Protein AF-A0A5J4RGS8-F1 (afdb_monomer)

Organism: NCBI:txid433724

Nearest PDB structures (foldseek):
  1uf3-assembly1_C  TM=7.134E-01  e=1.526E-02  Thermus thermophilus
  6fhe-assembly1_A  TM=4.783E-01  e=5.519E-02  synthetic construct
  4ahq-assembly1_D  TM=5.671E-01  e=4.602E-01  Staphylococcus aureus subsp. aureus NCTC 8325
  8iey-assembly1_B  TM=3.283E-01  e=2.295E+00  Aquifex aeolicus

Mean predicted aligned error: 7.83 Å

Secondary structure (DSSP, 8-state):
--SSSHHHHHHHHHGGG-----PPPPB--TTS---EEEE----B-TT-HHHHHHHHHHHHHHHHH--SEEEEES--B-SS-HHHHHHHHHHHHHHTTS-EEEE--SSTTSSSS-HHHHHHHHHTSTTB-----TT-SSSS-EEEEEE-TTSSEEEEEEE----SS-SSTT-

InterPro domains:
  IPR004843 Calcineurin-like, phosphoesterase domain [PF00149] (34-129)
  IPR029052 Metallo-dependent phosphatase-like [G3DSA:3.60.21.10] (32-169)
  IPR029052 Metallo-dependent phosphatase-like [SSF56300] (34-168)

Structure (mmCIF, N/CA/C/O backbone):
data_AF-A0A5J4RGS8-F1
#
_entry.id   AF-A0A5J4RGS8-F1
#
loop_
_atom_site.group_PDB
_atom_site.id
_atom_site.type_symbol
_atom_site.label_atom_id
_atom_site.label_alt_id
_atom_site.label_comp_id
_atom_site.label_asym_id
_atom_site.label_entity_id
_atom_site.label_seq_id
_atom_site.pdbx_PDB_ins_code
_atom_site.Cartn_x
_atom_site.Cartn_y
_atom_site.Cartn_z
_atom_site.occupancy
_a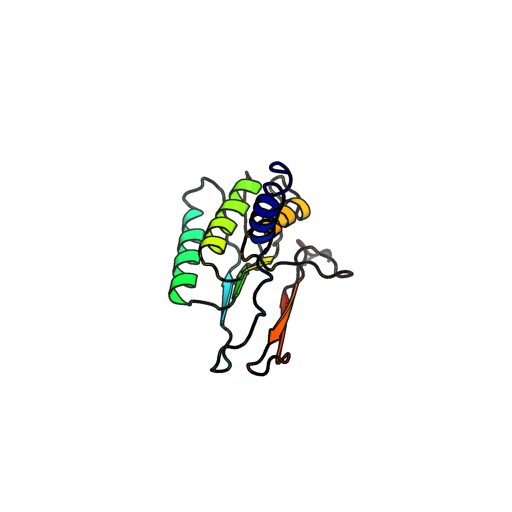tom_site.B_iso_or_equiv
_atom_site.auth_seq_id
_atom_site.auth_comp_id
_atom_site.auth_asym_id
_atom_site.auth_atom_id
_atom_site.pdbx_PDB_model_num
ATOM 1 N N . MET A 1 1 ? -43.914 23.668 -18.759 1.00 50.69 1 MET A N 1
ATOM 2 C CA . MET A 1 1 ? -43.803 22.993 -17.442 1.00 50.69 1 MET A CA 1
ATOM 3 C C . MET A 1 1 ? -43.381 21.510 -17.516 1.00 50.69 1 MET A C 1
ATOM 5 O O . MET A 1 1 ? -43.687 20.764 -16.602 1.00 50.69 1 MET A O 1
ATOM 9 N N . LYS A 1 2 ? -42.646 21.049 -18.548 1.00 48.16 2 LYS A N 1
ATOM 10 C CA . LYS A 1 2 ? -42.170 19.643 -18.641 1.00 48.16 2 LYS A CA 1
ATOM 11 C C . LYS A 1 2 ? -40.648 19.476 -18.803 1.00 48.16 2 LYS A C 1
ATOM 13 O O . LYS A 1 2 ? -40.174 18.356 -18.894 1.00 48.16 2 LYS A O 1
ATOM 18 N N . LYS A 1 3 ? -39.873 20.569 -18.810 1.00 44.47 3 LYS A N 1
ATOM 19 C CA . LYS A 1 3 ? -38.402 20.523 -18.949 1.00 44.47 3 LYS A CA 1
ATOM 20 C C . LYS A 1 3 ? -37.630 20.716 -17.637 1.00 44.47 3 LYS A C 1
ATOM 22 O O . LYS A 1 3 ? -36.422 20.551 -17.634 1.00 44.47 3 LYS A O 1
ATOM 27 N N . LEU A 1 4 ? -38.314 21.019 -16.529 1.00 45.16 4 LEU A N 1
ATOM 28 C CA . LEU A 1 4 ? -37.661 21.277 -15.239 1.00 45.16 4 LEU A CA 1
ATOM 29 C C . LEU A 1 4 ? -37.570 20.031 -14.337 1.00 45.16 4 LEU A C 1
ATOM 31 O O . LEU A 1 4 ? -36.757 20.002 -13.427 1.00 45.16 4 LEU A O 1
ATOM 35 N N . LEU A 1 5 ? -38.355 18.981 -14.612 1.00 46.56 5 LEU A N 1
ATOM 36 C CA . LEU A 1 5 ? -38.378 17.767 -13.783 1.00 46.56 5 LEU A CA 1
ATOM 37 C C . LEU A 1 5 ? -37.274 16.751 -14.133 1.00 46.56 5 LEU A C 1
ATOM 39 O O . LEU A 1 5 ? -36.963 15.888 -13.319 1.00 46.56 5 LEU A O 1
ATOM 43 N N . LEU A 1 6 ? -36.667 16.847 -15.323 1.00 43.00 6 LEU A N 1
ATOM 44 C CA . LEU A 1 6 ? -35.637 15.896 -15.764 1.00 43.00 6 LEU A CA 1
ATOM 45 C C . LEU A 1 6 ? -34.243 16.191 -15.184 1.00 43.00 6 LEU A C 1
ATOM 47 O O . LEU A 1 6 ? -33.401 15.301 -15.165 1.00 43.00 6 LEU A O 1
ATOM 51 N N . LEU A 1 7 ? -33.999 17.412 -14.692 1.00 41.75 7 LEU A N 1
ATOM 52 C CA . LEU A 1 7 ? -32.687 17.817 -14.168 1.00 41.75 7 LEU A CA 1
ATOM 53 C C . LEU A 1 7 ? -32.439 17.348 -12.723 1.00 41.75 7 LEU A C 1
ATOM 55 O O . LEU A 1 7 ? -31.294 17.217 -12.302 1.00 41.75 7 LEU A O 1
ATOM 59 N N . CYS A 1 8 ? -33.499 17.075 -11.956 1.00 44.84 8 CYS A N 1
ATOM 60 C CA . CYS A 1 8 ? -33.369 16.621 -10.568 1.00 44.84 8 CYS A CA 1
ATOM 61 C C . CYS A 1 8 ? -33.075 15.116 -10.456 1.00 44.84 8 CYS A C 1
ATOM 63 O O . CYS A 1 8 ? -32.447 14.697 -9.488 1.00 44.84 8 CYS A O 1
ATOM 65 N N . PHE A 1 9 ? -33.467 14.307 -11.447 1.00 42.97 9 PHE A N 1
ATOM 66 C CA . PHE A 1 9 ? -33.209 12.861 -11.435 1.00 42.97 9 PHE A CA 1
ATOM 67 C C . PHE A 1 9 ? -31.785 12.487 -11.867 1.00 42.97 9 PHE A C 1
ATOM 69 O O . PHE A 1 9 ? -31.265 11.473 -11.411 1.00 42.97 9 PHE A O 1
ATOM 76 N N . THR A 1 10 ? -31.119 13.303 -12.688 1.00 47.09 10 THR A N 1
ATOM 77 C CA . THR A 1 10 ? -29.721 13.049 -13.077 1.00 47.09 10 THR A CA 1
ATOM 78 C C . THR A 1 10 ? -28.735 13.434 -11.975 1.00 47.09 10 THR A C 1
ATOM 80 O O . THR A 1 10 ? -27.745 12.735 -11.787 1.00 47.09 10 THR A O 1
ATOM 83 N N . CYS A 1 11 ? -29.031 14.476 -11.191 1.00 44.47 11 CYS A N 1
ATOM 84 C CA . CYS A 1 11 ? -28.147 14.937 -10.116 1.00 44.47 11 CYS A CA 1
ATOM 85 C C . CYS A 1 11 ? -28.093 13.951 -8.928 1.00 44.47 11 CYS A C 1
ATOM 87 O O . CYS A 1 11 ? -27.039 13.746 -8.327 1.00 44.47 11 CYS A O 1
ATOM 89 N N . ALA A 1 12 ? -29.208 13.268 -8.634 1.00 44.06 12 ALA A N 1
ATOM 90 C CA . ALA A 1 12 ? -29.282 12.276 -7.557 1.00 44.06 12 ALA A CA 1
ATOM 91 C C . ALA A 1 12 ? -28.502 10.981 -7.870 1.00 44.06 12 ALA A C 1
ATOM 93 O O . ALA A 1 12 ? -27.983 10.345 -6.955 1.00 44.06 12 ALA A O 1
ATOM 94 N N . TRP A 1 13 ? -28.367 10.610 -9.150 1.00 43.78 13 TRP A N 1
ATOM 95 C CA . TRP A 1 13 ? -27.603 9.422 -9.554 1.00 43.78 13 TRP A CA 1
ATOM 96 C C . TRP A 1 13 ? -26.090 9.676 -9.579 1.00 43.78 13 TRP A C 1
ATOM 98 O O . TRP A 1 13 ? -25.313 8.785 -9.241 1.00 43.78 13 TRP A O 1
ATOM 108 N N . SER A 1 14 ? -25.662 10.903 -9.900 1.00 41.50 14 SER A N 1
ATOM 109 C CA . SER A 1 14 ? -24.251 11.312 -9.840 1.00 41.50 14 SER A CA 1
ATOM 110 C C . SER A 1 14 ? -23.730 11.508 -8.412 1.00 41.50 14 SER A C 1
ATOM 112 O O . SER A 1 14 ? -22.541 11.325 -8.168 1.00 41.50 14 SER A O 1
ATOM 114 N N . CYS A 1 15 ? -24.600 11.814 -7.443 1.00 39.69 15 CYS A N 1
ATOM 115 C CA . CYS A 1 15 ? -24.202 11.907 -6.033 1.00 39.69 15 CYS A CA 1
ATOM 116 C C . CYS A 1 15 ? -23.966 10.540 -5.365 1.00 39.69 15 CYS A C 1
ATOM 118 O O . CYS A 1 15 ? -23.294 10.482 -4.340 1.00 39.69 15 CYS A O 1
ATOM 120 N N . LEU A 1 16 ? -24.457 9.439 -5.947 1.00 40.81 16 LEU A N 1
ATOM 121 C CA . LEU A 1 16 ? -24.259 8.077 -5.427 1.00 40.81 16 LEU A CA 1
ATOM 122 C C . LEU A 1 16 ? -22.915 7.442 -5.828 1.00 40.81 16 LEU A C 1
ATOM 124 O O . LEU A 1 16 ? -22.593 6.365 -5.337 1.00 40.81 16 LEU A O 1
ATOM 128 N N . GLN A 1 17 ? -22.121 8.082 -6.694 1.00 43.84 17 GLN A N 1
ATOM 129 C CA . GLN A 1 17 ? -20.811 7.560 -7.121 1.00 43.84 17 GLN A CA 1
ATOM 130 C C . GLN A 1 17 ? -19.609 8.288 -6.505 1.00 43.84 17 GLN A C 1
ATOM 132 O O . GLN A 1 17 ? -18.470 7.937 -6.792 1.00 43.84 17 GLN A O 1
ATOM 137 N N . LEU A 1 18 ? -19.845 9.267 -5.626 1.00 40.38 18 LEU A N 1
ATOM 138 C CA . LEU A 1 18 ? -18.791 10.005 -4.914 1.00 40.38 18 LEU A CA 1
ATOM 139 C C . LEU A 1 18 ? -18.625 9.574 -3.455 1.00 40.38 18 LEU A C 1
ATOM 141 O O . LEU A 1 18 ? -17.900 10.215 -2.696 1.00 40.38 18 LEU A O 1
ATOM 145 N N . SER A 1 19 ? -19.217 8.444 -3.067 1.00 38.06 19 SER A N 1
ATOM 146 C CA . SER A 1 19 ? -18.754 7.692 -1.905 1.00 38.06 19 SER A CA 1
ATOM 147 C C . SER A 1 19 ? -17.427 7.021 -2.266 1.00 38.06 19 SER A C 1
ATOM 149 O O . SER A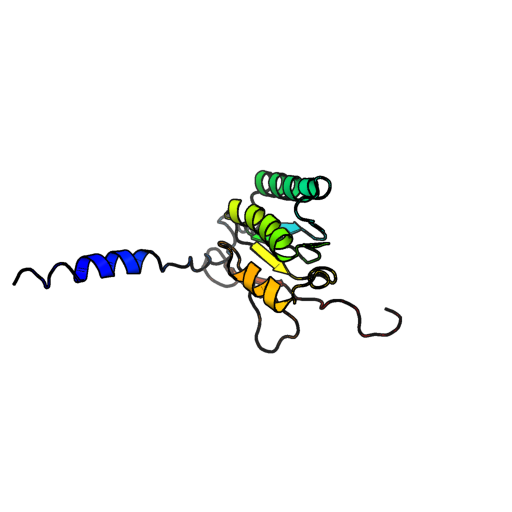 1 19 ? -17.358 5.801 -2.399 1.00 38.06 19 SER A O 1
ATOM 151 N N . TYR A 1 20 ? -16.361 7.810 -2.445 1.00 44.53 20 TYR A N 1
ATOM 152 C CA . TYR A 1 20 ? -15.022 7.290 -2.194 1.00 44.53 20 TYR A CA 1
ATOM 153 C C . TYR A 1 20 ? -15.098 6.704 -0.795 1.00 44.53 20 TYR A C 1
ATOM 155 O O . TYR A 1 20 ? -15.348 7.440 0.158 1.00 44.53 20 TYR A O 1
ATOM 163 N N . ALA A 1 21 ? -15.061 5.374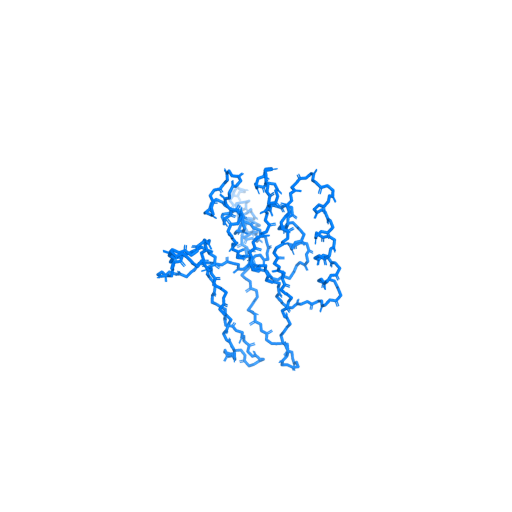 -0.719 1.00 42.78 21 ALA A N 1
ATOM 164 C CA . ALA A 1 21 ? -15.239 4.626 0.505 1.00 42.78 21 ALA A CA 1
ATOM 165 C C . ALA A 1 21 ? -14.293 5.216 1.546 1.00 42.78 21 ALA A C 1
ATOM 167 O O . ALA A 1 21 ? -13.084 4.996 1.496 1.00 42.78 21 ALA A O 1
ATOM 168 N N . GLN A 1 22 ? -14.845 6.018 2.453 1.00 45.50 22 GLN A N 1
ATOM 169 C CA . GLN A 1 22 ? -14.127 6.467 3.623 1.00 45.50 22 GLN A CA 1
ATOM 170 C C . GLN A 1 22 ? -13.732 5.172 4.323 1.00 45.50 22 GLN A C 1
ATOM 172 O O . GLN A 1 22 ? -14.616 4.389 4.689 1.00 45.50 22 GLN A O 1
ATOM 177 N N . SER A 1 23 ? -12.426 4.873 4.337 1.00 58.91 23 SER A N 1
ATOM 178 C CA . SER A 1 23 ? -11.941 3.578 4.810 1.00 58.91 23 SER A CA 1
ATOM 179 C C . SER A 1 23 ? -12.578 3.302 6.168 1.00 58.91 23 SER A C 1
ATOM 181 O O . SER A 1 23 ? -12.627 4.181 7.035 1.00 58.91 23 SER A O 1
ATOM 183 N N . SER A 1 24 ? -13.197 2.127 6.306 1.00 69.12 24 SER A N 1
ATOM 184 C CA . SER A 1 24 ? -13.807 1.766 7.582 1.00 69.12 24 SER A CA 1
ATOM 185 C C . SER A 1 24 ? -12.731 1.868 8.665 1.00 69.12 24 SER A C 1
ATOM 187 O O . SER A 1 24 ? -11.603 1.445 8.406 1.00 69.12 24 SER A O 1
ATOM 189 N N . PRO A 1 25 ? -13.044 2.420 9.852 1.00 81.12 25 PRO A N 1
ATOM 190 C CA . PRO A 1 25 ? -12.054 2.562 10.908 1.00 81.12 25 PRO A CA 1
ATOM 191 C C . PRO A 1 25 ? -11.389 1.213 11.181 1.00 81.12 25 PRO A C 1
ATOM 193 O O . PRO A 1 25 ? -12.093 0.216 11.377 1.00 81.12 25 PRO A O 1
ATOM 196 N N . LEU A 1 26 ? -10.054 1.185 11.203 1.00 93.69 26 LEU A N 1
ATOM 197 C CA . LEU A 1 26 ? -9.314 0.006 11.642 1.00 93.69 26 LEU A CA 1
ATOM 198 C C . LEU A 1 26 ? -9.698 -0.260 13.096 1.00 93.69 26 LEU A C 1
ATOM 200 O O . LEU A 1 26 ? -9.592 0.625 13.947 1.00 93.69 26 LEU A O 1
ATOM 204 N N . LYS A 1 27 ? -10.218 -1.452 13.374 1.00 95.00 27 LYS A N 1
ATOM 205 C CA . LYS A 1 27 ? -10.780 -1.774 14.682 1.00 95.00 27 LYS A CA 1
ATOM 206 C C . LYS A 1 27 ? -10.522 -3.217 15.054 1.00 95.00 27 LYS A C 1
ATOM 208 O O . LYS A 1 27 ? -10.600 -4.097 14.200 1.00 95.00 27 LYS A O 1
ATOM 213 N N . PHE A 1 28 ? -10.298 -3.457 16.338 1.00 95.69 28 PHE A N 1
ATOM 214 C CA . PHE A 1 28 ? -10.315 -4.806 16.877 1.00 95.69 28 PHE A CA 1
ATOM 215 C C . PHE A 1 28 ? -11.686 -5.446 16.619 1.00 95.69 28 PHE A C 1
ATOM 217 O O . PHE A 1 28 ? -12.735 -4.796 16.706 1.00 95.69 28 PHE A O 1
ATOM 224 N N . ASN A 1 29 ? -11.684 -6.732 16.282 1.00 92.88 29 ASN A N 1
ATOM 225 C CA . ASN A 1 29 ? -12.917 -7.493 16.139 1.00 92.88 29 ASN A CA 1
ATOM 226 C C . ASN A 1 29 ? -13.590 -7.727 17.506 1.00 92.88 29 ASN A C 1
ATOM 228 O O . ASN A 1 29 ? -13.065 -7.361 18.557 1.00 92.88 29 ASN A O 1
ATOM 232 N N . SER A 1 30 ? -14.761 -8.370 17.512 1.00 91.69 30 SER A N 1
ATOM 233 C CA . SER A 1 30 ? -15.535 -8.630 18.738 1.00 91.69 30 SER A CA 1
ATOM 234 C C . SER A 1 30 ? -14.791 -9.452 19.798 1.00 91.69 30 SER A C 1
ATOM 236 O O . SER A 1 30 ? -15.194 -9.440 20.956 1.00 91.69 30 SER A O 1
ATOM 238 N N . ASN A 1 31 ? -13.718 -10.147 19.414 1.00 92.69 31 ASN A N 1
ATOM 239 C CA . ASN A 1 31 ? -12.881 -10.947 20.303 1.00 92.69 31 ASN A CA 1
ATOM 240 C C . ASN A 1 31 ? -11.613 -10.191 20.745 1.00 92.69 31 ASN A C 1
ATOM 242 O O . ASN A 1 31 ? -10.707 -10.805 21.302 1.00 92.69 31 ASN A O 1
ATOM 246 N N . GLY A 1 32 ? -11.508 -8.888 20.457 1.00 91.94 32 GLY A N 1
ATOM 247 C CA . GLY A 1 32 ? -10.338 -8.075 20.796 1.00 91.94 32 GLY A CA 1
ATOM 248 C C . GLY A 1 32 ? -9.103 -8.368 19.937 1.00 91.94 32 GLY A C 1
ATOM 249 O O . GLY A 1 32 ? -7.990 -8.062 20.349 1.00 91.94 32 GLY A O 1
ATOM 250 N N . LYS A 1 33 ? -9.263 -8.985 18.756 1.00 95.12 33 LYS A N 1
ATOM 251 C CA . LYS A 1 33 ? -8.149 -9.321 17.853 1.00 95.12 33 LYS A CA 1
ATOM 252 C C . LYS A 1 33 ? -8.132 -8.407 16.630 1.00 95.12 33 LYS A C 1
ATOM 254 O O . LYS A 1 33 ? -9.181 -8.098 16.074 1.00 95.12 33 LYS A O 1
ATOM 259 N N . PHE A 1 34 ? -6.931 -8.034 16.202 1.00 96.81 34 PHE A N 1
ATOM 260 C CA . PHE A 1 34 ? -6.655 -7.381 14.926 1.00 96.81 34 PHE A CA 1
ATOM 261 C C . PHE A 1 34 ? -5.477 -8.107 14.273 1.00 96.81 34 PHE A C 1
ATOM 263 O O . PHE A 1 34 ? -4.452 -8.315 14.925 1.00 96.81 34 PHE A O 1
ATOM 270 N N . LYS A 1 35 ? -5.630 -8.569 13.031 1.00 98.06 35 LYS A N 1
ATOM 271 C CA . LYS A 1 35 ? -4.602 -9.326 12.311 1.00 98.06 35 LYS A CA 1
ATOM 272 C C . LYS A 1 35 ? -3.991 -8.475 11.204 1.00 98.06 35 LYS A C 1
ATOM 274 O O . LYS A 1 35 ? -4.695 -8.011 10.313 1.00 98.06 35 LYS A O 1
ATOM 279 N N . ILE A 1 36 ? -2.667 -8.371 11.230 1.00 98.38 36 ILE A N 1
ATOM 280 C CA . ILE A 1 36 ? -1.868 -7.758 10.172 1.00 98.38 36 ILE A CA 1
ATOM 281 C C . ILE A 1 36 ? -1.103 -8.866 9.453 1.00 98.38 36 ILE A C 1
ATOM 283 O O . ILE A 1 36 ? -0.513 -9.725 10.108 1.00 98.38 36 ILE A O 1
ATOM 287 N N . VAL A 1 37 ? -1.105 -8.836 8.124 1.00 98.75 37 VAL A N 1
ATOM 288 C CA . VAL A 1 37 ? -0.112 -9.553 7.313 1.00 98.75 37 VAL A CA 1
ATOM 289 C C . VAL A 1 37 ? 0.859 -8.521 6.760 1.00 98.75 37 VAL A C 1
ATOM 291 O O . VAL A 1 37 ? 0.432 -7.518 6.188 1.00 98.75 37 VAL A O 1
ATOM 294 N N . GLN A 1 38 ? 2.152 -8.775 6.940 1.00 98.56 38 GLN A N 1
ATOM 295 C CA . GLN A 1 38 ? 3.219 -7.926 6.432 1.00 98.56 38 GLN A CA 1
ATOM 296 C C . GLN A 1 38 ? 3.971 -8.640 5.308 1.00 98.56 38 GLN A C 1
ATOM 298 O O . GLN A 1 38 ? 4.358 -9.798 5.459 1.00 98.56 38 GLN A O 1
ATOM 303 N N . PHE A 1 39 ? 4.203 -7.922 4.216 1.00 98.62 39 PHE A N 1
ATOM 304 C CA . PHE A 1 39 ? 5.099 -8.298 3.131 1.00 98.62 39 PHE A CA 1
ATOM 305 C C . PHE A 1 39 ? 6.203 -7.251 2.985 1.00 98.62 39 PHE A C 1
ATOM 307 O O . PHE A 1 39 ? 6.057 -6.109 3.416 1.00 98.62 39 PHE A O 1
ATOM 314 N N . THR A 1 40 ? 7.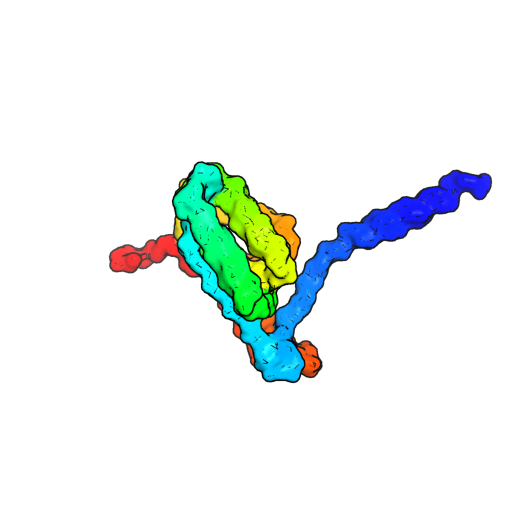295 -7.644 2.350 1.00 97.81 40 THR A N 1
ATOM 315 C CA . THR A 1 40 ? 8.421 -6.782 1.985 1.00 97.81 40 THR A CA 1
ATOM 316 C C . THR A 1 40 ? 9.135 -7.422 0.803 1.00 97.81 40 THR A C 1
ATOM 318 O O . THR A 1 40 ? 8.911 -8.613 0.557 1.00 97.81 40 THR A O 1
ATOM 321 N N . ASP A 1 41 ? 9.954 -6.653 0.089 1.00 97.62 41 ASP A N 1
ATOM 322 C CA . ASP A 1 41 ? 10.892 -7.181 -0.911 1.00 97.62 41 ASP A CA 1
ATOM 323 C C . ASP A 1 41 ? 10.192 -8.059 -1.958 1.00 97.62 41 ASP A C 1
ATOM 325 O O . ASP A 1 41 ? 10.622 -9.163 -2.297 1.00 97.62 41 ASP A O 1
ATOM 329 N N . LEU A 1 42 ? 9.049 -7.574 -2.457 1.00 98.12 42 LEU A N 1
ATOM 330 C CA . LEU A 1 42 ? 8.342 -8.251 -3.542 1.00 98.12 42 LEU A CA 1
ATOM 331 C C . LEU A 1 42 ? 9.159 -8.193 -4.834 1.00 98.12 42 LEU A C 1
ATOM 333 O O . LEU A 1 42 ? 9.023 -9.093 -5.663 1.00 98.12 42 LEU A O 1
ATOM 337 N N . HIS A 1 43 ? 9.963 -7.127 -4.999 1.00 98.00 43 HIS A N 1
ATOM 338 C CA . HIS A 1 43 ? 10.848 -6.882 -6.143 1.00 98.00 43 HIS A CA 1
ATOM 339 C C . HIS A 1 43 ? 10.186 -7.248 -7.475 1.00 98.00 43 HIS A C 1
ATOM 341 O O . HIS A 1 43 ? 10.763 -7.906 -8.345 1.00 98.00 43 HIS A O 1
ATOM 347 N N . TYR A 1 44 ? 8.925 -6.849 -7.631 1.00 98.50 44 TYR A N 1
ATOM 348 C CA . TYR A 1 44 ? 8.130 -7.274 -8.767 1.00 98.50 44 TYR A CA 1
ATOM 349 C C . TYR A 1 44 ? 8.566 -6.546 -10.043 1.00 98.50 44 TYR A C 1
ATOM 351 O O . TYR A 1 44 ? 8.814 -5.334 -10.050 1.00 98.50 44 TYR A O 1
ATOM 359 N N . ILE A 1 45 ? 8.622 -7.291 -11.146 1.00 98.25 45 ILE A N 1
ATOM 360 C CA . ILE A 1 45 ? 8.939 -6.784 -12.479 1.00 98.25 45 ILE A CA 1
ATOM 361 C C . ILE A 1 45 ? 7.816 -7.208 -13.420 1.00 98.25 45 ILE A C 1
ATOM 363 O O . ILE A 1 45 ? 7.553 -8.396 -13.591 1.00 98.25 45 ILE A O 1
ATOM 367 N N . TYR A 1 46 ? 7.156 -6.233 -14.043 1.00 97.44 46 TYR A N 1
ATOM 368 C CA . TYR A 1 46 ? 6.104 -6.487 -15.023 1.00 97.44 46 TYR A CA 1
ATOM 369 C C . TYR A 1 46 ? 6.619 -7.311 -16.215 1.00 97.44 46 TYR A C 1
ATOM 371 O O . TYR A 1 46 ? 7.709 -7.050 -16.721 1.00 97.44 46 TYR A O 1
ATOM 379 N N . ASP A 1 47 ? 5.813 -8.274 -16.674 1.00 94.94 47 ASP A N 1
ATOM 380 C CA . ASP A 1 47 ? 6.144 -9.242 -17.733 1.00 94.94 47 ASP A CA 1
ATOM 381 C C . ASP A 1 47 ? 7.378 -10.127 -17.433 1.00 94.94 47 ASP A C 1
ATOM 383 O O . ASP A 1 47 ? 7.991 -10.675 -18.353 1.00 94.94 47 ASP A O 1
ATOM 387 N N . ASN A 1 48 ? 7.740 -10.312 -16.155 1.00 96.25 48 ASN A N 1
ATOM 388 C CA . ASN A 1 48 ? 8.752 -11.281 -15.732 1.00 96.25 48 ASN A CA 1
ATOM 389 C C . ASN A 1 48 ? 8.108 -12.468 -14.988 1.00 96.25 48 ASN A C 1
ATOM 391 O O . ASN A 1 48 ? 7.797 -12.338 -13.802 1.00 96.25 48 ASN A O 1
ATOM 395 N N . PRO A 1 49 ? 8.015 -13.657 -15.613 1.00 92.44 49 PRO A N 1
ATOM 396 C CA . PRO A 1 49 ? 7.443 -14.844 -14.975 1.00 92.44 49 PRO A CA 1
ATOM 397 C C . PRO A 1 49 ? 8.118 -15.254 -13.658 1.00 92.44 49 PRO A C 1
ATOM 399 O O . PRO A 1 49 ? 7.492 -15.884 -12.811 1.00 92.44 49 PRO A O 1
ATOM 402 N N . GLY A 1 50 ? 9.395 -14.907 -13.457 1.00 93.00 50 GLY A N 1
ATOM 403 C CA . GLY A 1 50 ? 10.088 -15.168 -12.193 1.00 93.00 50 GLY A CA 1
ATOM 404 C C . GLY A 1 50 ? 9.550 -14.333 -11.026 1.00 93.00 50 GLY A C 1
ATOM 405 O O . GLY A 1 50 ? 9.575 -14.791 -9.886 1.00 93.00 50 GLY A O 1
ATOM 406 N N . SER A 1 51 ? 9.030 -13.136 -11.310 1.00 94.94 51 SER A N 1
ATOM 407 C CA . SER A 1 51 ? 8.442 -12.234 -10.316 1.00 94.94 51 SER A CA 1
ATOM 408 C C . SER A 1 51 ? 6.977 -12.568 -10.003 1.00 94.94 51 SER A C 1
ATOM 410 O O . SER A 1 51 ? 6.512 -12.252 -8.909 1.00 94.94 51 SER A O 1
ATOM 412 N N . ASP A 1 52 ? 6.256 -13.245 -10.907 1.00 95.06 52 ASP A N 1
ATOM 413 C CA . ASP A 1 52 ? 4.840 -13.614 -10.715 1.00 95.06 52 ASP A CA 1
ATOM 414 C C . ASP A 1 52 ? 4.619 -14.476 -9.463 1.00 95.06 52 ASP A C 1
ATOM 416 O O . ASP A 1 52 ? 3.600 -14.343 -8.780 1.00 95.06 52 ASP A O 1
ATOM 420 N N . ILE A 1 53 ? 5.615 -15.289 -9.093 1.00 96.06 53 ILE A N 1
ATOM 421 C CA . ILE A 1 53 ? 5.587 -16.117 -7.881 1.00 96.06 53 ILE A CA 1
ATOM 422 C C . ILE A 1 53 ? 5.349 -15.254 -6.633 1.00 96.06 53 ILE A C 1
ATOM 424 O O . ILE A 1 53 ? 4.620 -15.673 -5.735 1.00 96.06 53 ILE A O 1
ATOM 428 N N . ALA A 1 54 ? 5.899 -14.037 -6.561 1.00 96.81 54 ALA A N 1
ATOM 429 C CA . ALA A 1 54 ? 5.669 -13.146 -5.423 1.00 96.81 54 ALA A CA 1
ATOM 430 C C . ALA A 1 54 ? 4.179 -12.779 -5.291 1.00 96.81 54 ALA A C 1
ATOM 432 O O . ALA A 1 54 ? 3.618 -12.824 -4.193 1.00 96.81 54 ALA A O 1
ATOM 433 N N . LEU A 1 55 ? 3.508 -12.498 -6.413 1.00 97.88 55 LEU A N 1
ATOM 434 C CA . LEU A 1 55 ? 2.075 -12.199 -6.440 1.00 97.88 55 LEU A CA 1
ATOM 435 C C . LEU A 1 55 ? 1.226 -13.419 -6.064 1.00 97.88 55 LEU A C 1
ATOM 437 O O . LEU A 1 55 ? 0.215 -13.277 -5.371 1.00 97.88 55 LEU A O 1
ATOM 441 N N . GLU A 1 56 ? 1.625 -14.621 -6.482 1.00 97.69 56 GLU A N 1
ATOM 442 C CA . GLU A 1 56 ? 0.979 -15.869 -6.058 1.00 97.69 56 GLU A CA 1
ATOM 443 C C . GLU A 1 56 ? 1.070 -16.052 -4.538 1.00 97.69 56 GLU A C 1
ATOM 445 O O . GLU A 1 56 ? 0.052 -16.296 -3.888 1.00 97.69 56 GLU A O 1
ATOM 450 N N . ARG A 1 57 ? 2.251 -15.836 -3.940 1.00 98.00 57 ARG A N 1
ATOM 451 C CA . ARG A 1 57 ? 2.435 -15.949 -2.482 1.00 98.00 57 ARG A CA 1
ATOM 452 C C . ARG A 1 57 ? 1.645 -14.901 -1.709 1.00 98.00 57 ARG A C 1
ATOM 454 O O . ARG A 1 57 ? 1.029 -15.243 -0.700 1.00 98.00 57 ARG A O 1
ATOM 461 N N . VAL A 1 58 ? 1.584 -13.658 -2.194 1.00 98.44 58 VAL A N 1
ATOM 462 C CA . VAL A 1 58 ? 0.694 -12.637 -1.613 1.00 98.44 58 VAL A CA 1
ATOM 463 C C . VAL A 1 58 ? -0.754 -13.124 -1.637 1.00 98.44 58 VAL A C 1
ATOM 465 O O . VAL A 1 58 ? -1.460 -13.009 -0.633 1.00 98.44 58 VAL A O 1
ATOM 468 N N . ASN A 1 59 ? -1.205 -13.708 -2.753 1.00 98.25 59 ASN A N 1
ATOM 469 C CA . ASN A 1 59 ? -2.566 -14.219 -2.852 1.00 98.25 59 ASN A CA 1
ATOM 470 C C . ASN A 1 59 ? -2.853 -15.322 -1.830 1.00 98.25 59 ASN A C 1
ATOM 472 O O . ASN A 1 59 ? -3.835 -15.203 -1.096 1.00 98.25 59 ASN A O 1
ATOM 476 N N . GLU A 1 60 ? -2.007 -16.348 -1.784 1.00 98.50 60 GLU A N 1
ATOM 477 C CA . GLU A 1 60 ? -2.163 -17.511 -0.908 1.00 98.50 60 GLU A CA 1
ATOM 478 C C . GLU A 1 60 ? -2.167 -17.122 0.570 1.00 98.50 60 GLU A C 1
ATOM 480 O O . GLU A 1 60 ? -3.052 -17.539 1.319 1.00 98.50 60 GLU A O 1
ATOM 485 N N . VAL A 1 61 ? -1.209 -16.288 0.989 1.00 98.75 61 VAL A N 1
ATOM 486 C CA . VAL A 1 61 ? -1.087 -15.863 2.388 1.00 98.75 61 VAL A CA 1
ATOM 487 C C . VAL A 1 61 ? -2.305 -15.048 2.806 1.00 98.75 61 VAL A C 1
ATOM 489 O O . VAL A 1 61 ? -2.873 -15.306 3.865 1.00 98.75 61 VAL A O 1
ATOM 492 N N . VAL A 1 62 ? -2.758 -14.094 1.987 1.00 98.62 62 VAL A N 1
ATOM 493 C CA . VAL A 1 62 ? -3.928 -13.276 2.341 1.00 98.62 62 VAL A CA 1
ATOM 494 C C . VAL A 1 62 ? -5.207 -14.119 2.387 1.00 98.62 62 VAL A C 1
ATOM 496 O O . VAL A 1 62 ? -6.017 -13.930 3.296 1.00 98.62 62 VAL A O 1
ATOM 499 N N . ASP A 1 63 ? -5.383 -15.073 1.468 1.00 98.44 63 ASP A N 1
ATOM 500 C CA . ASP A 1 63 ? -6.569 -15.940 1.443 1.00 98.44 63 ASP A CA 1
ATOM 501 C C . ASP A 1 63 ? -6.606 -16.910 2.635 1.00 98.44 63 ASP A C 1
ATOM 503 O O . ASP A 1 63 ? -7.677 -17.161 3.203 1.00 98.44 63 ASP A O 1
ATOM 507 N N . ALA A 1 64 ? -5.441 -17.423 3.045 1.00 98.62 64 ALA A N 1
ATOM 508 C CA . ALA A 1 64 ? -5.305 -18.288 4.211 1.00 98.62 64 ALA A CA 1
ATOM 509 C C . ALA A 1 64 ? -5.498 -17.511 5.521 1.00 98.62 64 ALA A C 1
ATOM 511 O O . ALA A 1 64 ? -6.257 -17.933 6.398 1.00 98.62 64 ALA A O 1
ATOM 512 N N . GLU A 1 65 ? -4.842 -16.356 5.651 1.00 98.44 65 GLU A N 1
ATOM 513 C CA . GLU A 1 65 ? -4.794 -15.617 6.908 1.00 98.44 65 GLU A CA 1
ATOM 514 C C . GLU A 1 65 ? -6.011 -14.728 7.144 1.00 98.44 65 GLU A C 1
ATOM 516 O O . GLU A 1 65 ? -6.377 -14.518 8.304 1.00 98.44 65 GLU A O 1
ATOM 521 N N . LYS A 1 66 ? -6.650 -14.225 6.083 1.00 97.50 66 LYS A N 1
ATOM 522 C CA . LYS A 1 66 ? -7.788 -13.291 6.150 1.00 97.50 66 LYS A CA 1
ATOM 523 C C . LYS A 1 66 ? -7.508 -12.116 7.107 1.00 97.50 66 LYS A C 1
ATOM 525 O O . LYS A 1 66 ? -8.184 -11.993 8.132 1.00 97.50 66 LYS A O 1
ATOM 530 N N . PRO A 1 67 ? -6.464 -11.309 6.839 1.00 98.19 67 PRO A N 1
ATOM 531 C CA . PRO A 1 67 ? -6.077 -10.207 7.710 1.00 98.19 67 PRO A CA 1
ATOM 532 C C . PRO A 1 67 ? -7.098 -9.066 7.706 1.00 98.19 67 PRO A C 1
ATOM 534 O O . PRO A 1 67 ? -7.855 -8.889 6.750 1.00 98.19 67 PRO A O 1
ATOM 537 N N . ASP A 1 68 ? -7.049 -8.257 8.762 1.00 97.81 68 ASP A N 1
ATOM 538 C CA . ASP A 1 68 ? -7.781 -6.994 8.874 1.00 97.81 68 ASP A CA 1
ATOM 539 C C . ASP A 1 68 ? -7.032 -5.839 8.173 1.00 97.81 68 ASP A C 1
ATOM 541 O O . ASP A 1 68 ? -7.647 -4.847 7.780 1.00 97.81 68 ASP A O 1
ATOM 545 N N . LEU A 1 69 ? -5.710 -5.970 7.996 1.00 98.31 69 LEU A N 1
ATOM 546 C CA . LEU A 1 69 ? -4.841 -5.012 7.306 1.00 98.31 69 LEU A CA 1
ATOM 547 C C . LEU A 1 69 ? -3.660 -5.732 6.638 1.00 98.31 69 LEU A C 1
ATOM 549 O O . LEU A 1 69 ? -3.042 -6.612 7.240 1.00 98.31 69 LEU A O 1
ATOM 553 N N . ILE A 1 70 ? -3.320 -5.327 5.416 1.00 98.75 70 ILE A N 1
ATOM 554 C CA . ILE A 1 70 ? -2.090 -5.747 4.730 1.00 98.75 70 ILE A CA 1
ATOM 555 C C . ILE A 1 70 ? -1.090 -4.587 4.761 1.00 98.75 70 ILE A C 1
ATOM 557 O O . ILE A 1 70 ? -1.471 -3.445 4.513 1.00 98.75 70 ILE A O 1
ATOM 561 N N . ILE A 1 71 ? 0.183 -4.854 5.045 1.00 98.56 71 ILE A N 1
ATOM 562 C CA . ILE A 1 71 ? 1.245 -3.839 4.996 1.00 98.56 71 ILE A CA 1
ATOM 563 C C . ILE A 1 71 ? 2.378 -4.346 4.108 1.00 98.56 71 ILE A C 1
ATOM 565 O O . ILE A 1 71 ? 2.894 -5.433 4.341 1.00 98.56 71 ILE A O 1
ATOM 569 N N . VAL A 1 72 ? 2.775 -3.560 3.111 1.00 98.56 72 VAL A N 1
ATOM 570 C CA . VAL A 1 72 ? 3.984 -3.785 2.313 1.00 98.56 72 VAL A CA 1
ATOM 571 C C . VAL A 1 72 ? 5.026 -2.765 2.750 1.00 98.56 72 VAL A C 1
ATOM 573 O O . VAL A 1 72 ? 4.793 -1.564 2.625 1.00 98.56 72 VAL A O 1
ATOM 576 N N . THR A 1 73 ? 6.143 -3.223 3.309 1.00 97.38 73 THR A N 1
ATOM 577 C CA . THR A 1 73 ? 7.130 -2.364 3.989 1.00 97.38 73 THR A CA 1
ATOM 578 C C . THR A 1 73 ? 8.311 -1.943 3.118 1.00 97.38 73 THR A C 1
ATOM 580 O O . THR A 1 73 ? 9.380 -1.668 3.649 1.00 97.38 73 THR A O 1
ATOM 583 N N . GLY A 1 74 ? 8.109 -1.852 1.806 1.00 97.19 74 GLY A N 1
ATOM 584 C CA . GLY A 1 74 ? 9.119 -1.393 0.857 1.00 97.19 74 GLY A CA 1
ATOM 585 C C . GLY A 1 74 ? 9.540 -2.450 -0.152 1.00 97.19 74 GLY A C 1
ATOM 586 O O . GLY A 1 74 ? 9.115 -3.608 -0.081 1.00 97.19 74 GLY A O 1
ATOM 587 N N . ASP A 1 75 ? 10.351 -1.998 -1.108 1.00 97.88 75 ASP A N 1
ATOM 588 C CA . ASP A 1 75 ? 10.948 -2.808 -2.166 1.00 97.88 75 ASP A CA 1
ATOM 589 C C . ASP A 1 75 ? 9.895 -3.615 -2.935 1.00 97.88 75 ASP A C 1
ATOM 591 O O . ASP A 1 75 ? 9.950 -4.832 -3.134 1.00 97.88 75 ASP A O 1
ATOM 595 N N . VAL A 1 76 ? 8.871 -2.882 -3.361 1.00 98.25 76 VAL A N 1
ATOM 596 C CA . VAL A 1 76 ? 7.699 -3.398 -4.057 1.00 98.25 76 VAL A CA 1
ATOM 597 C C . VAL A 1 76 ? 8.055 -3.776 -5.489 1.00 98.25 76 VAL A C 1
ATOM 599 O O . VAL A 1 76 ? 7.616 -4.819 -5.979 1.00 98.25 76 VAL A O 1
ATOM 602 N N . ILE A 1 77 ? 8.842 -2.937 -6.167 1.00 98.25 77 ILE A N 1
ATOM 603 C CA . ILE A 1 77 ? 9.222 -3.114 -7.571 1.00 98.25 77 ILE A CA 1
ATOM 604 C C . ILE A 1 77 ? 10.739 -3.104 -7.763 1.00 98.25 77 ILE A C 1
ATOM 606 O O . ILE A 1 77 ? 11.464 -2.415 -7.052 1.00 98.25 77 ILE A O 1
ATOM 610 N N . TYR A 1 78 ? 11.218 -3.854 -8.760 1.00 96.75 78 TYR A N 1
ATOM 611 C CA . TYR A 1 78 ? 12.649 -3.949 -9.080 1.00 96.75 78 TYR A CA 1
ATOM 612 C C . TYR A 1 78 ? 12.920 -3.939 -10.594 1.00 96.75 78 TYR A C 1
ATOM 614 O O . TYR A 1 78 ? 13.586 -4.810 -11.148 1.00 96.75 78 TYR A O 1
ATOM 622 N N . GLY A 1 79 ? 12.344 -2.984 -11.324 1.00 95.00 79 GLY A N 1
ATOM 623 C CA . GLY A 1 79 ? 12.579 -2.892 -12.763 1.00 95.00 79 GLY A CA 1
ATOM 624 C C . GLY A 1 79 ? 11.600 -2.014 -13.528 1.00 95.00 79 GLY A C 1
ATOM 625 O O . GLY A 1 79 ? 10.567 -1.573 -13.020 1.00 95.00 79 GLY A O 1
ATOM 626 N N . LYS A 1 80 ? 11.927 -1.781 -14.803 1.00 95.50 80 LYS A N 1
ATOM 627 C CA . LYS A 1 80 ? 11.046 -1.098 -15.758 1.00 95.50 80 LYS A CA 1
ATOM 628 C C . LYS A 1 80 ? 10.040 -2.078 -16.379 1.00 95.50 80 LYS A C 1
ATOM 630 O O . LYS A 1 80 ? 10.417 -3.218 -16.631 1.00 95.50 80 LYS A O 1
ATOM 635 N N . PRO A 1 81 ? 8.834 -1.615 -16.755 1.00 97.38 81 PRO A N 1
ATOM 636 C CA . PRO A 1 81 ? 8.294 -0.271 -16.520 1.00 97.38 81 PRO A CA 1
ATOM 637 C C . PRO A 1 81 ? 7.681 -0.126 -15.113 1.00 97.38 81 PRO A C 1
ATOM 639 O O . PRO A 1 81 ? 6.796 -0.889 -14.728 1.00 97.38 81 PRO A O 1
ATOM 642 N N . ALA A 1 82 ? 8.142 0.879 -14.357 1.00 97.88 82 ALA A N 1
ATOM 643 C CA . ALA A 1 82 ? 7.809 1.057 -12.940 1.00 97.88 82 ALA A CA 1
ATOM 644 C C . ALA A 1 82 ? 6.302 1.225 -12.676 1.00 97.88 82 ALA A C 1
ATOM 646 O O . ALA A 1 82 ? 5.766 0.663 -11.722 1.00 97.88 82 ALA A O 1
ATOM 647 N N . ASP A 1 83 ? 5.601 1.956 -13.548 1.00 98.25 83 ASP A N 1
ATOM 648 C CA . ASP A 1 83 ? 4.159 2.175 -13.445 1.00 98.25 83 ASP A CA 1
ATOM 649 C C . ASP A 1 83 ? 3.375 0.865 -13.547 1.00 98.25 83 ASP A C 1
ATOM 651 O O . ASP A 1 83 ? 2.488 0.618 -12.729 1.00 98.25 83 ASP A O 1
ATOM 655 N N . LYS A 1 84 ? 3.708 0.005 -14.518 1.00 98.44 84 LYS A N 1
ATOM 656 C CA . LYS A 1 84 ? 3.011 -1.274 -14.690 1.00 98.44 84 LYS A CA 1
ATOM 657 C C . LYS A 1 84 ? 3.363 -2.260 -13.585 1.00 98.44 84 LYS A C 1
ATOM 659 O O . LYS A 1 84 ? 2.470 -2.962 -13.121 1.00 98.44 84 LYS A O 1
ATOM 664 N N . SER A 1 85 ? 4.622 -2.288 -13.142 1.00 98.50 85 SER A N 1
ATOM 665 C CA . SER A 1 85 ? 5.049 -3.135 -12.022 1.00 98.50 85 SER A CA 1
ATOM 666 C C . SER A 1 85 ? 4.278 -2.783 -10.748 1.00 98.50 85 SER A C 1
ATOM 668 O O . SER A 1 85 ? 3.664 -3.656 -10.140 1.00 98.50 85 SER A O 1
ATOM 670 N N . MET A 1 86 ? 4.215 -1.494 -10.395 1.00 98.69 86 MET A N 1
ATOM 671 C CA . MET A 1 86 ? 3.500 -1.037 -9.201 1.00 98.69 86 MET A CA 1
ATOM 672 C C . MET A 1 86 ? 1.997 -1.332 -9.309 1.00 98.69 86 MET A C 1
ATOM 674 O O . MET A 1 86 ? 1.393 -1.863 -8.379 1.00 98.69 86 MET A O 1
ATOM 678 N N . ARG A 1 87 ? 1.387 -1.059 -10.471 1.00 98.75 87 ARG A N 1
ATOM 679 C CA . ARG A 1 87 ? -0.035 -1.349 -10.723 1.00 98.75 87 ARG A CA 1
ATOM 680 C C . ARG A 1 87 ? -0.369 -2.833 -10.611 1.00 98.75 87 ARG A C 1
ATOM 682 O O . ARG A 1 87 ? -1.397 -3.158 -10.034 1.00 98.75 87 ARG A O 1
ATOM 689 N N . ALA A 1 88 ? 0.490 -3.726 -11.097 1.00 98.50 88 ALA A N 1
ATOM 690 C CA . ALA A 1 88 ? 0.259 -5.166 -11.005 1.00 98.50 88 ALA A CA 1
ATOM 691 C C . ALA A 1 88 ? 0.217 -5.657 -9.546 1.00 98.50 88 ALA A C 1
ATOM 693 O O . ALA A 1 88 ? -0.678 -6.422 -9.181 1.00 98.50 88 ALA A O 1
ATOM 694 N N . VAL A 1 89 ? 1.123 -5.165 -8.693 1.00 98.69 89 VAL A N 1
ATOM 695 C CA . VAL A 1 89 ? 1.092 -5.463 -7.251 1.00 98.69 89 VAL A CA 1
ATOM 696 C C . VAL A 1 89 ? -0.183 -4.901 -6.614 1.00 98.69 89 VAL A C 1
ATOM 698 O O . VAL A 1 89 ? -0.903 -5.616 -5.914 1.00 98.69 89 VAL A O 1
ATOM 701 N N . LEU A 1 90 ? -0.509 -3.636 -6.892 1.00 98.81 90 LEU A N 1
ATOM 702 C CA . LEU A 1 90 ? -1.697 -2.978 -6.345 1.00 98.81 90 LEU A CA 1
ATOM 703 C C . LEU A 1 90 ? -3.007 -3.632 -6.813 1.00 98.81 90 LEU A C 1
ATOM 705 O O . LEU A 1 90 ? -3.952 -3.719 -6.031 1.00 98.81 90 LEU A O 1
ATOM 709 N N . ASP A 1 91 ? -3.070 -4.147 -8.045 1.00 98.62 91 ASP A N 1
ATOM 710 C CA . ASP A 1 91 ? -4.217 -4.900 -8.564 1.00 98.62 91 ASP A CA 1
ATOM 711 C C . ASP A 1 91 ? -4.458 -6.172 -7.739 1.00 98.62 91 ASP A C 1
ATOM 713 O O . ASP A 1 91 ? -5.608 -6.518 -7.453 1.00 98.62 91 ASP A O 1
ATOM 717 N N . VAL A 1 92 ? -3.392 -6.876 -7.340 1.00 98.44 92 VAL A N 1
ATOM 718 C CA . VAL A 1 92 ? -3.488 -8.061 -6.475 1.00 98.44 92 VAL A CA 1
ATOM 719 C C . VAL A 1 92 ? -3.979 -7.678 -5.083 1.00 98.44 92 VAL A C 1
ATOM 721 O O . VAL A 1 92 ? -4.929 -8.291 -4.596 1.00 98.44 92 VAL A O 1
ATOM 724 N N . LEU A 1 93 ? -3.404 -6.639 -4.471 1.00 98.69 93 LEU A N 1
ATOM 725 C CA . LEU A 1 93 ? -3.814 -6.164 -3.145 1.00 98.69 93 LEU A CA 1
ATOM 726 C C . LEU A 1 93 ? -5.276 -5.693 -3.133 1.00 98.69 93 LEU A C 1
ATOM 728 O O . LEU A 1 93 ? -6.071 -6.128 -2.299 1.00 98.69 93 LEU A O 1
ATOM 732 N N . ALA A 1 94 ? -5.673 -4.871 -4.105 1.00 98.31 94 ALA A N 1
ATOM 733 C CA . ALA A 1 94 ? -7.029 -4.341 -4.208 1.00 98.31 94 ALA A CA 1
ATOM 734 C C . ALA A 1 94 ? -8.086 -5.439 -4.410 1.00 98.31 94 ALA A C 1
ATOM 736 O O . ALA A 1 94 ? -9.185 -5.349 -3.852 1.00 98.31 94 ALA A O 1
ATOM 737 N N . LYS A 1 95 ? -7.767 -6.512 -5.151 1.00 98.19 95 LYS A N 1
ATOM 738 C CA . LYS A 1 95 ? -8.671 -7.666 -5.331 1.00 98.19 95 LYS A CA 1
ATOM 739 C C . LYS A 1 95 ? -9.020 -8.361 -4.016 1.00 98.19 95 LYS A C 1
ATOM 741 O O . LYS A 1 95 ? -10.094 -8.958 -3.932 1.00 98.19 95 LYS A O 1
ATOM 746 N N . LYS A 1 96 ? -8.168 -8.255 -2.991 1.00 97.62 96 LYS A N 1
ATOM 747 C CA . LYS A 1 96 ? -8.418 -8.842 -1.666 1.00 97.62 96 LYS A CA 1
ATOM 748 C C . LYS A 1 96 ? -9.495 -8.111 -0.879 1.00 97.62 96 LYS A C 1
ATOM 750 O O . LYS A 1 96 ? -10.079 -8.705 0.021 1.00 97.62 96 LYS A O 1
ATOM 755 N N . LYS A 1 97 ? -9.807 -6.856 -1.234 1.00 97.00 97 LYS A N 1
ATOM 756 C CA . LYS A 1 97 ? -10.790 -6.008 -0.531 1.00 97.00 97 LYS A CA 1
ATOM 757 C C . LYS A 1 97 ? -10.491 -5.836 0.967 1.00 97.00 97 LYS A C 1
ATOM 759 O O . LYS A 1 97 ? -11.379 -5.478 1.739 1.00 97.00 97 LYS A O 1
ATOM 764 N N . THR A 1 98 ? -9.243 -6.073 1.357 1.00 97.31 98 THR A N 1
ATOM 765 C CA . THR A 1 98 ? -8.696 -5.762 2.675 1.00 97.31 98 THR A CA 1
ATOM 766 C C . THR A 1 98 ? -7.974 -4.422 2.564 1.00 97.31 98 THR A C 1
ATOM 768 O O . THR A 1 98 ? -7.251 -4.229 1.584 1.00 97.31 98 THR A O 1
ATOM 771 N N . PRO A 1 99 ? -8.151 -3.492 3.521 1.00 98.06 99 PRO A N 1
ATOM 772 C CA . PRO A 1 99 ? -7.354 -2.276 3.564 1.00 98.06 99 PRO A CA 1
ATOM 773 C C . PRO A 1 99 ? -5.861 -2.599 3.504 1.00 98.06 99 PRO A C 1
ATOM 775 O O . PRO A 1 99 ? -5.413 -3.561 4.135 1.00 98.06 99 PRO A O 1
ATOM 778 N N . PHE A 1 100 ? -5.090 -1.809 2.764 1.00 98.44 100 PHE A N 1
ATOM 779 C CA . PHE A 1 100 ? -3.654 -2.034 2.662 1.00 98.44 100 PHE A CA 1
ATOM 780 C C . PHE A 1 100 ? -2.840 -0.746 2.708 1.00 98.44 100 PHE A C 1
ATOM 782 O O . PHE A 1 100 ? -3.290 0.314 2.273 1.00 98.44 100 PHE A O 1
ATOM 789 N N . VAL A 1 101 ? -1.625 -0.871 3.233 1.00 98.19 101 VAL A N 1
ATOM 790 C CA . VAL A 1 101 ? -0.601 0.172 3.278 1.00 98.19 101 VAL A CA 1
ATOM 791 C C . VAL A 1 101 ? 0.587 -0.297 2.451 1.00 98.19 101 VAL A C 1
ATOM 793 O O . VAL A 1 101 ? 1.045 -1.424 2.607 1.00 98.19 101 VAL A O 1
ATOM 796 N N . VAL A 1 102 ? 1.094 0.576 1.595 1.00 98.25 102 VAL A N 1
ATOM 797 C CA . VAL A 1 102 ? 2.364 0.426 0.881 1.00 98.25 102 VAL A CA 1
ATOM 798 C C . VAL A 1 102 ? 3.314 1.533 1.321 1.00 98.25 102 VAL A C 1
ATOM 800 O O . VAL A 1 102 ? 2.972 2.712 1.212 1.00 98.25 102 VAL A O 1
ATOM 803 N N . LEU A 1 103 ? 4.481 1.138 1.817 1.00 97.44 103 LEU A N 1
ATOM 804 C CA . LEU A 1 103 ? 5.638 1.991 2.067 1.00 97.44 103 LEU A CA 1
ATOM 805 C C . LEU A 1 103 ? 6.690 1.749 0.980 1.00 97.44 103 LEU A C 1
ATOM 807 O O . LEU A 1 103 ? 6.630 0.744 0.273 1.00 97.44 103 LEU A O 1
ATOM 811 N N . PHE A 1 104 ? 7.636 2.676 0.857 1.00 97.06 104 PHE A N 1
ATOM 812 C CA . PHE A 1 104 ? 8.717 2.593 -0.121 1.00 97.06 104 PHE A CA 1
ATOM 813 C C . PHE A 1 104 ? 9.989 2.026 0.501 1.00 97.06 104 PHE A C 1
ATOM 815 O O . PHE A 1 104 ? 10.339 2.381 1.623 1.00 97.06 104 PHE A O 1
ATOM 822 N N . GLY A 1 105 ? 10.684 1.191 -0.264 1.00 96.62 105 GLY A N 1
ATOM 823 C CA . GLY A 1 105 ? 12.070 0.811 -0.019 1.00 96.62 105 GLY A CA 1
ATOM 824 C C . GLY A 1 105 ? 13.024 1.669 -0.847 1.00 96.62 105 GLY A C 1
ATOM 825 O O . GLY A 1 105 ? 12.633 2.699 -1.407 1.00 96.62 105 GLY A O 1
ATOM 826 N N . ASN A 1 106 ? 14.294 1.286 -0.912 1.00 95.56 106 ASN A N 1
ATOM 827 C CA . ASN A 1 106 ? 15.305 2.036 -1.659 1.00 95.56 106 ASN A CA 1
ATOM 828 C C . ASN A 1 106 ? 15.215 1.802 -3.173 1.00 95.56 106 ASN A C 1
ATOM 830 O O . ASN A 1 106 ? 15.593 2.694 -3.927 1.00 95.56 106 ASN A O 1
ATOM 834 N N . HIS A 1 107 ? 14.702 0.652 -3.620 1.00 96.75 107 HIS A N 1
ATOM 835 C CA . HIS A 1 107 ? 14.677 0.314 -5.045 1.00 96.75 107 HIS A CA 1
ATOM 836 C C . HIS A 1 107 ? 13.478 0.893 -5.805 1.00 96.75 107 HIS A C 1
ATOM 838 O O . HIS A 1 107 ? 13.532 1.049 -7.026 1.00 96.75 107 HIS A O 1
ATOM 844 N N . ASP A 1 108 ? 12.396 1.241 -5.111 1.00 96.88 108 ASP A N 1
ATOM 845 C CA . ASP A 1 108 ? 11.116 1.528 -5.763 1.00 96.88 108 ASP A CA 1
ATOM 846 C C . ASP A 1 108 ? 11.175 2.693 -6.767 1.00 96.88 108 ASP A C 1
ATOM 848 O O . ASP A 1 108 ? 10.540 2.629 -7.819 1.00 96.88 108 ASP A O 1
ATOM 852 N N . ASP A 1 109 ? 11.955 3.742 -6.493 1.00 94.88 109 ASP A N 1
ATOM 853 C CA . ASP A 1 109 ? 12.076 4.928 -7.347 1.00 94.88 109 ASP A CA 1
ATOM 854 C C . ASP A 1 109 ? 13.333 4.968 -8.240 1.00 94.88 109 ASP A C 1
ATOM 856 O O . ASP A 1 109 ? 13.664 6.002 -8.823 1.00 94.88 109 ASP A O 1
ATOM 860 N N . GLU A 1 110 ? 13.996 3.824 -8.448 1.00 95.12 110 GLU A N 1
ATOM 861 C CA . GLU A 1 110 ? 15.192 3.715 -9.305 1.00 95.12 110 GLU A CA 1
ATOM 862 C C . GLU A 1 110 ? 14.862 3.454 -10.794 1.00 95.12 110 GLU A C 1
ATOM 864 O O . GLU A 1 110 ? 15.733 3.514 -11.668 1.00 95.12 110 GLU A O 1
ATOM 869 N N . PHE A 1 111 ? 13.589 3.207 -11.130 1.00 95.50 111 PHE A N 1
ATOM 870 C CA . PHE A 1 111 ? 13.185 2.664 -12.438 1.00 95.50 111 PHE A CA 1
ATOM 871 C C . PHE A 1 111 ? 12.371 3.621 -13.324 1.00 95.50 111 PHE A C 1
ATOM 873 O O . PHE A 1 111 ? 11.629 3.190 -14.209 1.00 95.50 111 PHE A O 1
ATOM 880 N N . GLY A 1 112 ? 12.573 4.932 -13.173 1.00 94.12 112 GLY A N 1
ATOM 881 C CA . GLY A 1 112 ? 12.088 5.951 -14.118 1.00 94.12 112 GLY A CA 1
ATOM 882 C C . GLY A 1 112 ? 10.815 6.697 -13.715 1.00 94.12 112 GLY A C 1
ATOM 883 O O . GLY A 1 112 ? 10.355 7.533 -14.489 1.00 94.12 112 GLY A O 1
ATOM 884 N N . LEU A 1 113 ? 10.282 6.439 -12.521 1.00 97.75 113 LEU A N 1
ATOM 885 C CA . LEU A 1 113 ? 9.298 7.294 -11.857 1.00 97.75 113 LEU A CA 1
ATOM 886 C C . LEU A 1 113 ? 9.836 7.717 -10.495 1.00 97.75 113 LEU A C 1
ATOM 888 O O . LEU A 1 113 ? 10.479 6.921 -9.818 1.00 97.75 113 LEU A O 1
ATOM 892 N N . SER A 1 114 ? 9.544 8.949 -10.086 1.00 96.94 114 SER A N 1
ATOM 893 C CA . SER A 1 114 ? 9.860 9.404 -8.735 1.00 96.94 114 SER A CA 1
ATOM 894 C C . SER A 1 114 ? 8.960 8.730 -7.699 1.00 96.94 114 SER A C 1
ATOM 896 O O . SER A 1 114 ? 7.820 8.348 -7.984 1.00 96.94 114 SER A O 1
ATOM 898 N N . ARG A 1 115 ? 9.421 8.702 -6.444 1.00 95.31 115 ARG A N 1
ATOM 899 C CA . ARG A 1 115 ? 8.624 8.253 -5.295 1.00 95.31 115 ARG A CA 1
ATOM 900 C C . ARG A 1 115 ? 7.264 8.953 -5.199 1.00 95.31 115 ARG A C 1
ATOM 902 O O . ARG A 1 115 ? 6.255 8.313 -4.924 1.00 95.31 115 ARG A O 1
ATOM 909 N N . SER A 1 116 ? 7.202 10.254 -5.497 1.00 96.25 116 SER A N 1
ATOM 910 C CA . SER A 1 116 ? 5.941 11.011 -5.531 1.00 96.25 116 SER A CA 1
ATOM 911 C C . SER A 1 116 ? 4.992 10.555 -6.645 1.00 96.25 116 SER A C 1
ATOM 913 O O . SER A 1 116 ? 3.801 10.397 -6.394 1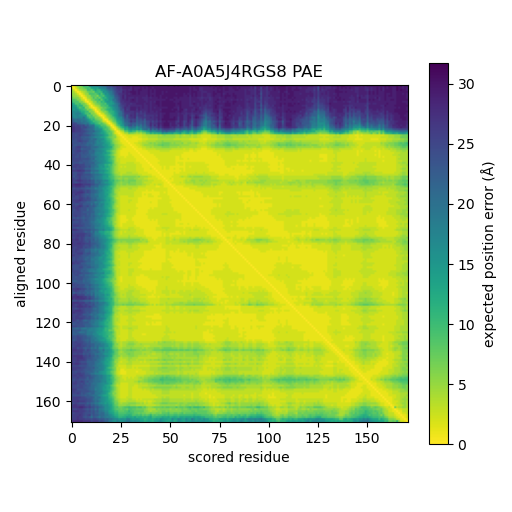.00 96.25 116 SER A O 1
ATOM 915 N N . GLN A 1 117 ? 5.507 10.280 -7.848 1.00 98.25 117 GLN A N 1
ATOM 916 C CA . GLN A 1 117 ? 4.704 9.765 -8.961 1.00 98.25 117 GLN A CA 1
ATOM 917 C C . GLN A 1 117 ? 4.171 8.358 -8.665 1.00 98.25 117 GLN A C 1
ATOM 919 O O . GLN A 1 117 ? 3.006 8.068 -8.933 1.00 98.25 117 GLN A O 1
ATOM 924 N N . LEU A 1 118 ? 4.996 7.492 -8.070 1.00 98.31 118 LEU A N 1
ATOM 925 C CA . LEU A 1 118 ? 4.560 6.171 -7.610 1.00 98.31 118 LEU A CA 1
ATOM 926 C C . LEU A 1 118 ? 3.518 6.287 -6.493 1.00 98.31 118 LEU A C 1
ATOM 928 O O . LEU A 1 118 ? 2.531 5.555 -6.491 1.00 98.31 118 LEU A O 1
ATOM 932 N N . PHE A 1 119 ? 3.677 7.247 -5.583 1.00 97.88 119 PHE A N 1
ATOM 933 C CA . PHE A 1 119 ? 2.709 7.483 -4.517 1.00 97.88 119 PHE A CA 1
ATOM 934 C C . PHE A 1 119 ? 1.355 7.964 -5.048 1.00 97.88 119 PHE A C 1
ATOM 936 O O . PHE A 1 119 ? 0.311 7.555 -4.540 1.00 97.88 119 PHE A O 1
ATOM 943 N N . ASP A 1 120 ? 1.340 8.780 -6.103 1.00 98.31 120 ASP A N 1
ATOM 944 C CA . ASP A 1 120 ? 0.101 9.154 -6.788 1.00 98.31 120 ASP A CA 1
ATOM 945 C C . ASP A 1 120 ? -0.604 7.939 -7.411 1.00 98.31 120 ASP A C 1
ATOM 947 O O . ASP A 1 120 ? -1.833 7.847 -7.348 1.00 98.31 120 ASP A O 1
ATOM 951 N N . ILE A 1 121 ? 0.152 6.962 -7.930 1.00 98.56 121 ILE A N 1
ATOM 952 C CA . ILE A 1 121 ? -0.407 5.679 -8.378 1.00 98.56 121 ILE A CA 1
ATOM 953 C C . ILE A 1 121 ? -1.006 4.923 -7.187 1.00 98.56 121 ILE 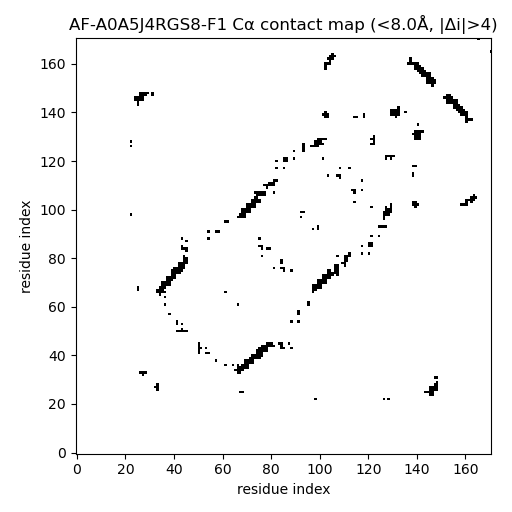A C 1
ATOM 955 O O . ILE A 1 121 ? -2.176 4.553 -7.255 1.00 98.56 121 ILE A O 1
ATOM 959 N N . ILE A 1 122 ? -0.263 4.742 -6.092 1.00 98.38 122 ILE A N 1
ATOM 960 C CA . ILE A 1 122 ? -0.724 4.020 -4.890 1.00 98.38 122 ILE A CA 1
ATOM 961 C C . ILE A 1 122 ? -2.030 4.621 -4.347 1.00 98.38 122 ILE A C 1
ATOM 963 O O . ILE A 1 122 ? -3.005 3.900 -4.140 1.00 98.38 122 ILE A O 1
ATOM 967 N N . LYS A 1 123 ? -2.098 5.950 -4.198 1.00 97.56 123 LYS A N 1
ATOM 968 C CA . LYS A 1 123 ? -3.300 6.658 -3.719 1.00 97.56 123 LYS A CA 1
ATOM 969 C C . LYS A 1 123 ? -4.527 6.465 -4.608 1.00 97.56 123 LYS A C 1
ATOM 971 O O . LYS A 1 123 ? -5.646 6.598 -4.123 1.00 97.56 123 LYS A O 1
ATOM 976 N N . SER A 1 124 ? -4.333 6.195 -5.900 1.00 97.44 124 SER A N 1
ATOM 977 C CA . SER A 1 124 ? -5.441 6.020 -6.846 1.00 97.44 124 SER A CA 1
ATOM 978 C C . SER A 1 124 ? -6.169 4.679 -6.702 1.00 97.44 124 SER A C 1
ATOM 980 O O . SER A 1 124 ? -7.249 4.511 -7.271 1.00 97.44 124 SER A O 1
ATOM 982 N N . TYR A 1 125 ? -5.605 3.725 -5.954 1.00 98.06 125 TYR A N 1
ATOM 983 C CA . TYR A 1 125 ? -6.159 2.382 -5.835 1.00 98.06 125 TYR A CA 1
ATOM 984 C C . TYR A 1 125 ? -7.219 2.261 -4.732 1.00 98.06 125 TYR A C 1
ATOM 986 O O . TYR A 1 125 ? -7.056 2.810 -3.640 1.00 98.06 125 TYR A O 1
ATOM 994 N N . PRO A 1 126 ? -8.308 1.503 -4.968 1.00 97.06 126 PRO A N 1
ATOM 995 C CA . PRO A 1 126 ? -9.299 1.237 -3.934 1.00 97.06 126 PRO A CA 1
ATOM 996 C C . PRO A 1 126 ? -8.689 0.390 -2.813 1.00 97.06 126 PRO A C 1
ATOM 998 O O . PRO A 1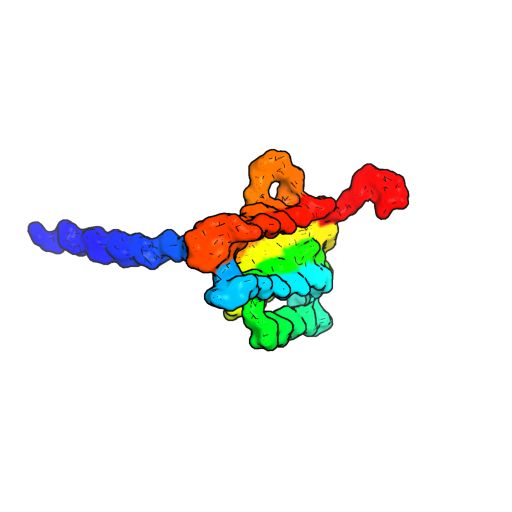 126 ? -7.792 -0.415 -3.052 1.00 97.06 126 PRO A O 1
ATOM 1001 N N . TYR A 1 127 ? -9.215 0.546 -1.596 1.00 97.12 127 TYR A N 1
ATOM 1002 C CA . TYR A 1 127 ? -8.726 -0.105 -0.370 1.00 97.12 127 TYR A CA 1
ATOM 1003 C C . TYR A 1 127 ? -7.311 0.302 0.080 1.00 97.12 127 TYR A C 1
ATOM 1005 O O . TYR A 1 127 ? -6.922 -0.061 1.189 1.00 97.12 127 TYR A O 1
ATOM 1013 N N . ASN A 1 128 ? -6.574 1.107 -0.692 1.00 97.50 128 ASN A N 1
ATOM 1014 C CA . ASN A 1 128 ? -5.363 1.746 -0.191 1.00 97.50 128 ASN A CA 1
ATOM 1015 C C . ASN A 1 128 ? -5.715 2.704 0.956 1.00 97.50 128 ASN A C 1
ATOM 1017 O O . ASN A 1 128 ? -6.617 3.537 0.831 1.00 97.50 128 ASN A O 1
ATOM 1021 N N . VAL A 1 129 ? -4.965 2.614 2.049 1.00 96.81 129 VAL A N 1
ATOM 1022 C CA . VAL A 1 129 ? -5.045 3.547 3.180 1.00 96.81 129 VAL A CA 1
ATOM 1023 C C . VAL A 1 129 ? -3.718 4.252 3.458 1.00 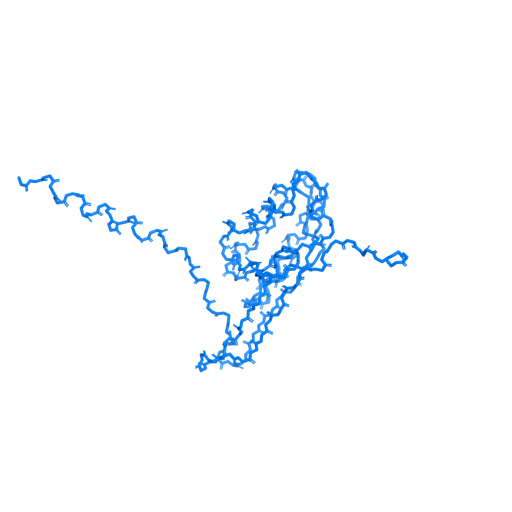96.81 129 VAL A C 1
ATOM 1025 O O . VAL A 1 129 ? -3.641 5.006 4.426 1.00 96.81 129 VAL A O 1
ATOM 1028 N N . THR A 1 130 ? -2.690 4.077 2.612 1.00 96.25 130 THR A N 1
ATOM 1029 C CA . THR A 1 130 ? -1.448 4.853 2.735 1.00 96.25 130 THR A CA 1
ATOM 1030 C C . THR A 1 130 ? -1.730 6.352 2.615 1.00 96.25 130 THR A C 1
ATOM 1032 O O . THR A 1 130 ? -2.370 6.804 1.663 1.00 96.25 130 THR A O 1
ATOM 1035 N N . THR A 1 131 ? -1.194 7.122 3.558 1.00 92.12 131 THR A N 1
ATOM 1036 C CA . THR A 1 131 ? -1.270 8.583 3.637 1.00 92.12 131 THR A CA 1
ATOM 1037 C C . THR A 1 131 ? 0.131 9.190 3.771 1.00 92.12 131 THR A C 1
ATOM 1039 O O . THR A 1 131 ? 1.142 8.503 3.665 1.00 92.12 131 THR A O 1
ATOM 1042 N N . THR A 1 132 ? 0.192 10.499 3.974 1.00 91.44 132 THR A N 1
ATOM 1043 C CA . THR A 1 132 ? 1.361 11.228 4.469 1.00 91.44 132 THR A CA 1
ATOM 1044 C C . THR A 1 132 ? 1.012 11.908 5.788 1.00 91.44 132 THR A C 1
ATOM 1046 O O . THR A 1 132 ? -0.152 12.240 6.026 1.00 91.44 132 THR A O 1
ATOM 1049 N N . VAL A 1 133 ? 2.020 12.176 6.615 1.00 92.38 133 VAL A N 1
ATOM 1050 C CA . VAL A 1 133 ? 1.893 12.997 7.825 1.00 92.38 133 VAL A CA 1
ATOM 1051 C C . VAL A 1 133 ? 2.617 14.315 7.587 1.00 92.38 133 VAL A C 1
ATOM 1053 O O . VAL A 1 133 ? 3.794 14.322 7.232 1.00 92.38 133 VAL A O 1
ATOM 1056 N N . GLU A 1 134 ? 1.910 15.429 7.768 1.00 90.75 134 GLU A N 1
ATOM 1057 C CA . GLU A 1 134 ? 2.493 16.763 7.634 1.00 90.75 134 GLU A CA 1
ATOM 1058 C C . GLU A 1 134 ? 3.650 16.954 8.628 1.00 90.75 134 GLU A C 1
ATOM 1060 O O . GLU A 1 134 ? 3.556 16.578 9.795 1.00 90.75 134 GLU A O 1
ATOM 1065 N N . GLY A 1 135 ? 4.757 17.525 8.153 1.00 90.25 135 GLY A N 1
ATOM 1066 C CA . GLY A 1 135 ? 5.942 17.785 8.972 1.00 90.25 135 GLY A CA 1
ATOM 1067 C C . GLY A 1 135 ? 6.864 16.582 9.202 1.00 90.25 135 GLY A C 1
ATOM 1068 O O . GLY A 1 135 ? 7.948 16.781 9.745 1.00 90.25 135 GLY A O 1
ATOM 1069 N N . LEU A 1 136 ? 6.499 15.367 8.768 1.00 92.31 136 LEU A N 1
ATOM 1070 C CA . LEU A 1 136 ? 7.415 14.220 8.750 1.00 92.31 136 LEU A CA 1
ATOM 1071 C C . LEU A 1 136 ? 8.103 14.087 7.389 1.00 92.31 136 LEU A C 1
ATOM 1073 O O . LEU A 1 136 ? 7.466 14.197 6.342 1.00 92.31 136 LEU A O 1
ATOM 1077 N N . SER A 1 137 ? 9.413 13.841 7.410 1.00 92.12 137 SER A N 1
ATOM 1078 C CA . SER A 1 137 ? 10.197 13.568 6.208 1.00 92.12 137 SER A CA 1
ATOM 1079 C C . SER A 1 137 ? 9.843 12.200 5.616 1.00 92.12 137 SER A C 1
ATOM 1081 O O . SER A 1 137 ? 9.490 11.275 6.343 1.00 92.12 137 SER A O 1
ATOM 1083 N N . GLY A 1 138 ? 9.958 12.065 4.293 1.00 91.69 138 GLY A N 1
ATOM 1084 C CA . GLY A 1 138 ? 9.587 10.844 3.568 1.00 91.69 138 GLY A CA 1
ATOM 1085 C C . GLY A 1 138 ? 8.159 10.887 3.014 1.00 91.69 138 GLY A C 1
ATOM 1086 O O . GLY A 1 138 ? 7.403 11.830 3.253 1.00 91.69 138 GLY A O 1
ATOM 1087 N N . ILE A 1 139 ? 7.797 9.881 2.222 1.00 93.50 139 ILE A N 1
ATOM 1088 C CA . ILE A 1 139 ? 6.497 9.761 1.553 1.00 93.50 139 ILE A CA 1
ATOM 1089 C C . ILE A 1 139 ? 5.860 8.435 1.959 1.00 93.50 139 ILE A C 1
ATOM 1091 O O . ILE A 1 139 ? 6.499 7.392 1.919 1.00 93.50 139 ILE A O 1
ATOM 1095 N N . GLY A 1 140 ? 4.575 8.463 2.314 1.00 92.94 140 GLY A N 1
ATOM 1096 C CA . GLY A 1 140 ? 3.846 7.261 2.727 1.00 92.94 140 GLY A CA 1
ATOM 1097 C C . GLY A 1 140 ? 3.787 7.041 4.241 1.00 92.94 140 GLY A C 1
ATOM 1098 O O . GLY A 1 140 ? 3.219 6.045 4.679 1.00 92.94 140 GLY A O 1
ATOM 1099 N N . ASN A 1 141 ? 4.329 7.962 5.053 1.00 94.88 141 ASN A N 1
ATOM 1100 C CA . ASN A 1 141 ? 4.182 7.914 6.510 1.00 94.88 141 ASN A CA 1
ATOM 1101 C C . ASN A 1 141 ? 2.699 7.900 6.910 1.00 94.88 141 ASN A C 1
ATOM 1103 O O . ASN A 1 141 ? 1.948 8.808 6.548 1.00 94.88 141 ASN A O 1
ATOM 1107 N N . CYS A 1 142 ? 2.293 6.915 7.710 1.00 93.69 142 CYS A N 1
ATOM 1108 C CA . CYS A 1 142 ? 0.928 6.761 8.197 1.00 93.69 142 CYS A CA 1
ATOM 1109 C C . CYS A 1 142 ? 0.880 6.614 9.717 1.00 93.69 142 CYS A C 1
ATOM 1111 O O . CYS A 1 142 ? 1.705 5.927 10.319 1.00 93.69 142 CYS A O 1
ATOM 1113 N N . ILE A 1 143 ? -0.150 7.204 10.322 1.00 94.62 143 ILE A N 1
ATOM 1114 C CA . ILE A 1 143 ? -0.494 7.011 11.731 1.00 94.62 143 ILE A CA 1
ATOM 1115 C C . ILE A 1 143 ? -1.960 6.600 11.777 1.00 94.62 143 ILE A C 1
ATOM 1117 O O . ILE A 1 143 ? -2.837 7.385 11.418 1.00 94.62 143 ILE A O 1
ATOM 1121 N N . PHE A 1 144 ? -2.227 5.372 12.211 1.00 93.56 144 PHE A N 1
ATOM 1122 C CA . PHE A 1 144 ? -3.585 4.856 12.341 1.00 93.56 144 PHE A CA 1
ATOM 1123 C C . PHE A 1 144 ? -3.920 4.595 13.795 1.00 93.56 144 PHE A C 1
ATOM 1125 O O . PHE A 1 144 ? -3.155 3.952 14.509 1.00 93.56 144 PHE A O 1
ATOM 1132 N N . SER A 1 145 ? -5.103 5.019 14.218 1.00 94.50 145 SER A N 1
ATOM 1133 C CA . SER A 1 145 ? -5.648 4.590 15.499 1.00 94.50 145 SER A CA 1
ATOM 1134 C C . SER A 1 145 ? -6.521 3.355 15.311 1.00 94.50 145 SER A C 1
ATOM 1136 O O . SER A 1 145 ? -7.462 3.362 14.515 1.00 94.50 145 SER A O 1
ATOM 1138 N N . LEU A 1 146 ? -6.207 2.296 16.052 1.00 95.38 146 LEU A N 1
ATOM 1139 C CA . LEU A 1 146 ? -7.006 1.084 16.129 1.00 95.38 146 LEU A CA 1
ATOM 1140 C C . LEU A 1 146 ? -8.088 1.272 17.183 1.00 95.38 146 LEU A C 1
ATOM 1142 O O . LEU A 1 146 ? -7.802 1.432 18.374 1.00 95.38 146 LEU A O 1
ATOM 1146 N N . LYS A 1 147 ? -9.340 1.249 16.730 1.00 95.75 147 LYS A N 1
ATOM 1147 C CA . LYS A 1 147 ? -10.502 1.399 17.598 1.00 95.75 147 LYS A CA 1
ATOM 1148 C C . LYS A 1 147 ? -10.811 0.091 18.326 1.00 95.75 147 LYS A C 1
ATOM 1150 O O . LYS A 1 147 ? -10.835 -0.979 17.719 1.00 95.75 147 LYS A O 1
ATOM 1155 N N . GLY A 1 148 ? -11.118 0.185 19.610 1.00 93.75 148 GLY A N 1
ATOM 1156 C CA . GLY A 1 148 ? -11.750 -0.878 20.378 1.00 93.75 148 GLY A CA 1
ATOM 1157 C C . GLY A 1 148 ? -13.201 -1.122 19.975 1.00 93.75 148 GLY A C 1
ATOM 1158 O O . GLY A 1 148 ? -13.804 -0.358 19.212 1.00 93.75 148 GLY A O 1
ATOM 1159 N N . THR A 1 149 ? -13.823 -2.145 20.564 1.00 88.56 149 THR A N 1
ATOM 1160 C CA . THR A 1 149 ? -15.260 -2.426 20.356 1.00 88.56 149 THR A CA 1
ATOM 1161 C C . THR A 1 149 ? -16.165 -1.314 20.899 1.00 88.56 149 THR A C 1
ATOM 1163 O O . THR A 1 149 ? -17.290 -1.146 20.434 1.00 88.56 149 THR A O 1
ATOM 1166 N N . ASN A 1 150 ? -15.660 -0.517 21.844 1.00 89.12 150 ASN A N 1
ATOM 1167 C CA . ASN A 1 150 ? -16.315 0.661 22.418 1.00 89.12 150 ASN A CA 1
ATOM 1168 C C . ASN A 1 150 ? -16.147 1.941 21.563 1.00 89.12 150 ASN A C 1
ATOM 1170 O O . ASN A 1 150 ? -16.627 3.002 21.962 1.00 89.12 150 ASN A O 1
ATOM 1174 N N . GLY A 1 151 ? -15.447 1.861 20.422 1.00 88.38 151 GLY A N 1
ATOM 1175 C CA . GLY A 1 151 ? -15.186 2.982 19.513 1.00 88.38 151 GLY A CA 1
ATOM 1176 C C . GLY A 1 151 ? -14.070 3.942 19.945 1.00 88.38 151 GLY A C 1
ATOM 1177 O O . GLY A 1 151 ? -13.801 4.90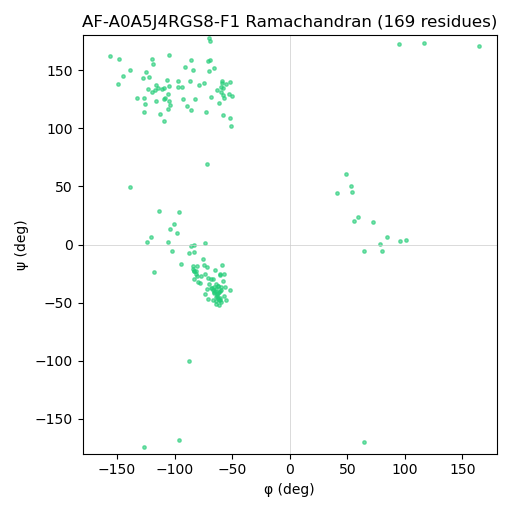9 19.231 1.00 88.38 151 GLY A O 1
ATOM 1178 N N . LYS A 1 152 ? -13.412 3.701 21.083 1.00 93.25 152 LYS A N 1
ATOM 1179 C CA . LYS A 1 152 ? -12.257 4.479 21.557 1.00 93.25 152 LYS A CA 1
ATOM 1180 C C . LYS A 1 152 ? -10.964 3.955 20.948 1.00 93.25 152 LYS A C 1
ATOM 1182 O O . LYS A 1 152 ? -10.904 2.811 20.516 1.00 93.25 152 LYS A O 1
ATOM 1187 N N . ASP A 1 153 ? -9.935 4.791 20.930 1.00 94.88 153 ASP A N 1
ATOM 1188 C CA . ASP A 1 153 ? -8.590 4.366 20.544 1.00 94.88 153 ASP A CA 1
ATOM 1189 C C . ASP A 1 153 ? -8.007 3.424 21.596 1.00 94.88 153 ASP A C 1
ATOM 1191 O O . ASP A 1 153 ? -7.989 3.755 22.781 1.00 94.88 153 ASP A O 1
ATOM 1195 N N . GLU A 1 154 ? -7.541 2.257 21.156 1.00 95.25 154 GLU A N 1
ATOM 1196 C CA . GLU A 1 154 ? -6.912 1.252 22.022 1.00 95.25 154 GLU A CA 1
ATOM 1197 C C . GLU A 1 154 ? -5.456 0.972 21.631 1.00 95.25 154 GLU A C 1
ATOM 1199 O O . GLU A 1 154 ? -4.657 0.583 22.479 1.00 95.25 154 GLU A O 1
ATOM 1204 N N . ALA A 1 155 ? -5.079 1.226 20.376 1.00 95.50 155 ALA A N 1
ATOM 1205 C CA . ALA A 1 155 ? -3.690 1.186 19.931 1.00 95.50 155 ALA A CA 1
ATOM 1206 C C . ALA A 1 155 ? -3.442 2.193 18.804 1.00 95.50 155 ALA A C 1
ATOM 1208 O O . ALA A 1 155 ? -4.374 2.613 18.117 1.00 95.50 155 ALA A O 1
ATOM 1209 N N . ILE A 1 156 ? -2.178 2.563 18.601 1.00 95.88 156 ILE A N 1
ATOM 1210 C CA . ILE A 1 156 ? -1.730 3.387 17.476 1.00 95.88 156 ILE A CA 1
ATOM 1211 C C . ILE A 1 156 ? -0.717 2.578 16.668 1.00 95.88 156 ILE A C 1
ATOM 1213 O O . ILE A 1 156 ? 0.217 2.014 17.235 1.00 95.88 156 ILE A O 1
ATOM 1217 N N . LEU A 1 157 ? -0.900 2.535 15.352 1.00 95.69 157 LEU A N 1
ATOM 1218 C CA . LEU A 1 157 ? 0.025 1.939 14.401 1.00 95.69 157 LEU A CA 1
ATOM 1219 C C . LEU A 1 157 ? 0.770 3.048 13.659 1.00 95.69 157 LEU A C 1
ATOM 1221 O O . LEU A 1 157 ? 0.145 3.896 13.021 1.00 95.69 157 LEU A O 1
ATOM 1225 N N . TYR A 1 158 ? 2.098 3.008 13.733 1.00 95.75 158 TYR A N 1
ATOM 1226 C CA . TYR A 1 158 ? 2.994 3.888 12.991 1.00 95.75 158 TYR A CA 1
ATOM 1227 C C . TYR A 1 158 ? 3.602 3.103 11.828 1.00 95.75 158 TYR A C 1
ATOM 1229 O O . TYR A 1 158 ? 4.277 2.099 12.046 1.00 95.75 158 TYR A O 1
ATOM 1237 N N . CYS A 1 159 ? 3.365 3.561 10.603 1.00 96.06 159 CYS A N 1
ATOM 1238 C CA . CYS A 1 159 ? 4.003 3.049 9.394 1.00 96.06 159 CYS A CA 1
ATOM 1239 C C . CYS A 1 159 ? 4.901 4.165 8.866 1.00 96.06 159 CYS A C 1
ATOM 1241 O O . CYS A 1 159 ? 4.388 5.214 8.481 1.00 96.06 159 CYS A O 1
ATOM 1243 N N . LEU A 1 160 ? 6.218 3.977 8.913 1.00 94.25 160 LEU A N 1
ATOM 1244 C CA . LEU A 1 160 ? 7.180 5.048 8.661 1.00 94.25 160 LEU A CA 1
ATOM 1245 C C . LEU A 1 160 ? 8.022 4.751 7.420 1.00 94.25 160 LEU A C 1
ATOM 1247 O O . LEU A 1 160 ? 8.483 3.626 7.249 1.00 94.25 160 LEU A O 1
ATOM 1251 N N . ASP A 1 161 ? 8.229 5.768 6.587 1.00 92.88 161 ASP A N 1
ATOM 1252 C CA . ASP A 1 161 ? 9.225 5.762 5.516 1.00 92.88 161 ASP A CA 1
ATOM 1253 C C . ASP A 1 161 ? 10.608 5.891 6.161 1.00 92.88 161 ASP A C 1
ATOM 1255 O O . ASP A 1 161 ? 10.928 6.910 6.777 1.00 92.88 161 ASP A O 1
ATOM 1259 N N . SER A 1 162 ? 11.422 4.843 6.038 1.00 89.81 162 SER A N 1
ATOM 1260 C CA . SER A 1 162 ? 12.801 4.822 6.534 1.00 89.81 162 SER A CA 1
ATOM 1261 C C . SER A 1 162 ? 13.760 5.657 5.688 1.00 89.81 162 SER A C 1
ATOM 1263 O O . SER A 1 162 ? 14.948 5.699 5.999 1.00 89.81 162 SER A O 1
ATOM 1265 N N . HIS A 1 163 ? 13.261 6.312 4.637 1.00 90.19 163 HIS A N 1
ATOM 1266 C CA . HIS A 1 163 ? 14.035 6.808 3.510 1.00 90.19 163 HIS A CA 1
ATOM 1267 C C . HIS A 1 163 ? 14.669 5.656 2.711 1.00 90.19 163 HIS A C 1
ATOM 1269 O O . HIS A 1 163 ? 14.292 4.496 2.867 1.00 90.19 163 HIS A O 1
ATOM 1275 N N . ALA A 1 164 ? 15.567 5.989 1.781 1.00 88.44 164 ALA A N 1
ATOM 1276 C CA . ALA A 1 164 ? 16.309 5.011 0.991 1.00 88.44 164 ALA A CA 1
ATOM 1277 C C . ALA A 1 164 ? 17.594 4.595 1.730 1.00 88.44 164 ALA A C 1
ATOM 1279 O O . ALA A 1 164 ? 17.556 3.792 2.655 1.00 88.44 164 ALA A O 1
ATOM 1280 N N . TYR A 1 165 ? 18.733 5.168 1.348 1.00 87.25 165 TYR A N 1
ATOM 1281 C CA . TYR A 1 165 ? 20.039 4.837 1.912 1.00 87.25 165 TYR A CA 1
ATOM 1282 C C . TYR A 1 165 ? 20.398 5.729 3.106 1.00 87.25 165 TYR A C 1
ATOM 1284 O O . TYR A 1 165 ? 19.973 6.884 3.194 1.00 87.25 165 TYR A O 1
ATOM 1292 N N . SER A 1 166 ? 21.228 5.196 4.004 1.00 87.50 166 SER A N 1
ATOM 1293 C CA . SER A 1 166 ? 21.820 5.953 5.107 1.00 87.50 166 SER A CA 1
ATOM 1294 C C . SER A 1 166 ? 22.630 7.140 4.576 1.00 87.50 166 SER A C 1
ATOM 1296 O O . SER A 1 166 ? 23.430 7.010 3.651 1.00 87.50 166 SER A O 1
ATOM 1298 N N . SER A 1 167 ? 22.454 8.312 5.188 1.00 87.31 167 SER A N 1
ATOM 1299 C CA . SER A 1 167 ? 23.323 9.472 4.952 1.00 87.31 167 SER A CA 1
ATOM 1300 C C . SER A 1 167 ? 24.573 9.467 5.842 1.00 87.31 167 SER A C 1
ATOM 1302 O O . SER A 1 167 ? 25.362 10.409 5.791 1.00 87.31 167 SER A O 1
ATOM 1304 N N . ILE A 1 168 ? 24.718 8.464 6.714 1.00 90.88 168 ILE A N 1
ATOM 1305 C CA . ILE A 1 168 ? 25.872 8.294 7.595 1.00 90.88 168 ILE A CA 1
ATOM 1306 C C . ILE A 1 168 ? 26.908 7.461 6.846 1.00 90.88 168 ILE A C 1
ATOM 1308 O O . ILE A 1 168 ? 26.640 6.323 6.474 1.00 90.88 168 ILE A O 1
ATOM 1312 N N . GLU A 1 169 ? 28.091 8.031 6.635 1.00 90.12 169 GLU A N 1
ATOM 1313 C CA . GLU A 1 169 ? 29.193 7.356 5.953 1.00 90.12 169 GLU A CA 1
ATOM 1314 C C . GLU A 1 169 ? 29.584 6.053 6.676 1.00 90.12 169 GLU A C 1
ATOM 1316 O O . GLU A 1 169 ? 29.831 6.050 7.883 1.00 90.12 169 GLU A O 1
ATOM 1321 N N . GLY A 1 170 ? 29.653 4.945 5.931 1.00 83.12 170 GLY A N 1
ATOM 1322 C CA . GLY A 1 170 ? 30.066 3.636 6.451 1.00 83.12 170 GLY A CA 1
ATOM 1323 C C . GLY A 1 170 ? 28.965 2.805 7.123 1.00 83.12 170 GLY A C 1
ATOM 1324 O O . GLY A 1 170 ? 29.279 1.746 7.669 1.00 83.12 170 GLY A O 1
ATOM 1325 N N . ILE A 1 171 ? 27.711 3.262 7.073 1.00 68.75 171 ILE A N 1
ATOM 1326 C CA . ILE A 1 171 ? 26.500 2.495 7.413 1.00 68.75 171 ILE A CA 1
ATOM 1327 C C . ILE A 1 171 ? 25.717 2.259 6.127 1.00 68.75 171 ILE A C 1
ATOM 1329 O O . ILE A 1 171 ? 25.354 1.092 5.877 1.00 68.75 171 ILE A O 1
#

Radius of gyration: 19.38 Å; Cα contacts (8 Å, |Δi|>4): 291; chains: 1; bounding box: 74×41×41 Å

Solvent-accessible surface area (backbone atoms only — not comparable to full-atom values): 9871 Å² total; per-residue (Å²): 142,78,78,73,69,66,61,60,62,56,54,62,60,60,62,69,73,68,68,68,74,73,74,75,80,51,48,34,42,98,84,73,50,72,44,73,45,79,48,57,67,46,42,22,30,50,96,36,78,81,29,49,54,48,57,52,50,54,49,53,52,47,70,73,64,62,44,67,31,39,36,34,70,10,22,55,27,58,39,61,55,37,70,56,17,48,48,54,54,50,52,58,50,39,72,66,73,37,41,30,34,59,38,51,31,63,49,49,47,72,38,85,44,50,60,68,59,51,46,55,55,52,64,71,41,67,49,51,66,50,39,70,48,89,94,53,80,65,62,34,24,34,78,44,60,30,20,38,84,85,68,46,78,72,47,76,48,79,45,74,33,81,52,57,78,73,91,53,88,98,108

Foldseek 3Di:
DPPPVVVVVVVVVVVVPPCLPPQDAAAQDPVRDAFEDEAEQLQFDPPDPVSVVSLVVVLVCCVVVVGLEYEYQENQHAEPPLLVSLVVSLVSVLVSVHAYAYEYEQRSQVYPHHPVRSLVSQVVGRSYPFDDDPPDPGGRWDWHFYAYPVRDGDDIDTRDHPDYDDPDPPD

pLDDT: mean 88.49, std 17.91, range [38.06, 98.81]

Sequence (171 aa):
MKKLLLLCFTCAWSCLQLSYAQSSPLKFNSNGKFKIVQFTDLHYIYDNPGSDIALERVNEVVDAEKPDLIIVTGDVIYGKPADKSMRAVLDVLAKKKTPFVVLFGNHDDEFGLSRSQLFDIIKSYPYNVTTTVEGLSGIGNCIFSLKGTNGKDEAILYCLDSHAYSSIEGI